Protein AF-A0A8T9QCB2-F1 (afdb_monomer_lite)

Organism: NCBI:txid2932248

pLDDT: mean 70.04, std 18.53, range [30.69, 94.25]

Secondary structure (DSSP, 8-state):
-------------S---SS-EEEEEETTEEEEESSTT-SEEEEETTTTEEEEE---S-EEE-SSEEEEEEE-EEEETTTEEEE-SS-TT-EEEEEEETTT--S-GGGSTTEEEEEPHHHHHHHHHHS-S--B---

Sequence (135 aa):
MKKALGLLLAAVGLSACDNGYSTELGDNMTFAWQNSLDYTNLYIGNGTEPVIPGGCDSAKWNSRYVLTKGRYWRYADNNAWQLTSVPPDSLFYFVVDKKRYQGRQERDPAVQGPLTRAQQLDWEKRIPGPYQVPE

Radius of gyration: 17.22 Å; chains: 1; bounding box: 63×31×48 Å

Foldseek 3Di:
DDDDPDDDPPPPDPDLFQDKDWDDQPLQKIAIDHGQPAQAGIAGNVRDAGAETAGDFWWFHDPFKIKDKHAPWDQDPVRDTDDDPDDPNDIAIKMAGSVQADRPHCPGPRIDDSDDPVRSVVVCVVRVGDTPGRD

Structure (mmCIF, N/CA/C/O backbone):
data_AF-A0A8T9QCB2-F1
#
_entry.id   AF-A0A8T9QCB2-F1
#
loop_
_atom_site.group_PDB
_atom_site.id
_atom_site.type_symbol
_atom_site.label_atom_id
_atom_site.label_alt_id
_atom_site.label_comp_id
_atom_site.label_asym_id
_atom_site.label_entity_id
_atom_site.label_seq_id
_atom_site.pdbx_PDB_ins_code
_atom_site.Cartn_x
_atom_site.Cartn_y
_atom_site.Cartn_z
_atom_site.occupancy
_atom_site.B_iso_or_equiv
_atom_site.auth_seq_id
_atom_site.auth_comp_id
_atom_site.auth_asym_id
_atom_site.auth_atom_id
_atom_site.pdbx_PDB_model_num
ATOM 1 N N . MET A 1 1 ? 49.518 -8.965 26.550 1.00 34.84 1 MET A N 1
ATOM 2 C CA . MET A 1 1 ? 49.517 -9.638 25.231 1.00 34.84 1 MET A CA 1
ATOM 3 C C . MET A 1 1 ? 48.076 -9.897 24.812 1.00 34.84 1 MET A C 1
ATOM 5 O O . MET A 1 1 ? 47.253 -10.163 25.674 1.00 34.84 1 MET A O 1
ATOM 9 N N . LYS A 1 2 ? 47.810 -9.732 23.510 1.00 38.94 2 LYS A N 1
ATOM 10 C CA . LYS A 1 2 ? 46.538 -9.869 22.766 1.00 38.94 2 LYS A CA 1
ATOM 11 C C . LYS A 1 2 ? 45.772 -11.154 23.167 1.00 38.94 2 LYS A C 1
ATOM 13 O O . LYS A 1 2 ? 46.415 -12.149 23.477 1.00 38.94 2 LYS A O 1
ATOM 18 N N . LYS A 1 3 ? 44.437 -11.201 23.121 1.00 33.53 3 LYS A N 1
ATOM 19 C CA . LYS A 1 3 ? 43.679 -11.474 21.884 1.00 33.53 3 LYS A CA 1
ATOM 20 C C . LYS A 1 3 ? 42.216 -11.026 21.982 1.00 33.53 3 LYS A C 1
ATOM 22 O O . LYS A 1 3 ? 41.581 -11.134 23.022 1.00 33.53 3 LYS A O 1
ATOM 27 N N . ALA A 1 4 ? 41.750 -10.525 20.842 1.00 37.34 4 ALA A N 1
ATOM 28 C CA . ALA A 1 4 ? 40.421 -10.017 20.566 1.00 37.34 4 ALA A CA 1
ATOM 29 C C . ALA A 1 4 ? 39.347 -11.102 20.711 1.00 37.34 4 ALA A C 1
ATOM 31 O O . ALA A 1 4 ? 39.497 -12.197 20.168 1.00 37.34 4 ALA A O 1
ATOM 32 N N . LEU A 1 5 ? 38.252 -10.763 21.391 1.00 37.06 5 LEU A N 1
ATOM 33 C CA . LEU A 1 5 ? 37.004 -11.504 21.294 1.00 37.06 5 LEU A CA 1
ATOM 34 C C . LEU A 1 5 ? 36.255 -10.936 20.084 1.00 37.06 5 LEU A C 1
ATOM 36 O O . LEU A 1 5 ? 35.737 -9.822 20.124 1.00 37.06 5 LEU A O 1
ATOM 40 N N . GLY A 1 6 ? 36.331 -11.660 18.969 1.00 32.47 6 GLY A N 1
ATOM 41 C CA . GLY A 1 6 ? 35.649 -11.302 17.735 1.00 32.47 6 GLY A CA 1
ATOM 42 C C . GLY A 1 6 ? 34.140 -11.287 17.948 1.00 32.47 6 GLY A C 1
ATOM 43 O O . GLY A 1 6 ? 33.565 -12.285 18.379 1.00 32.47 6 GLY A O 1
ATOM 44 N N . LEU A 1 7 ? 33.511 -10.155 17.628 1.00 35.72 7 LEU A N 1
ATOM 45 C CA . LEU A 1 7 ? 32.085 -10.101 17.337 1.00 35.72 7 LEU A CA 1
ATOM 46 C C . LEU A 1 7 ? 31.832 -11.048 16.158 1.00 35.72 7 LEU A C 1
ATOM 48 O O . LEU A 1 7 ? 32.222 -10.750 15.027 1.00 35.72 7 LEU A O 1
ATOM 52 N N . LEU A 1 8 ? 31.205 -12.195 16.420 1.00 33.72 8 LEU A N 1
ATOM 53 C CA . LEU A 1 8 ? 30.564 -12.961 15.363 1.00 33.72 8 LEU A CA 1
ATOM 54 C C . LEU A 1 8 ? 29.448 -12.085 14.791 1.00 33.72 8 LEU A C 1
ATOM 56 O O . LEU A 1 8 ? 28.486 -11.761 15.486 1.00 33.72 8 LEU A O 1
ATOM 60 N N . LEU A 1 9 ? 29.607 -11.696 13.524 1.00 37.22 9 LEU A N 1
ATOM 61 C CA . LEU A 1 9 ? 28.505 -11.247 12.687 1.00 37.22 9 LEU A CA 1
ATOM 62 C C . LEU A 1 9 ? 27.423 -12.328 12.752 1.00 37.22 9 LEU A C 1
ATOM 64 O O . LEU A 1 9 ? 27.589 -13.411 12.190 1.00 37.22 9 LEU A O 1
ATOM 68 N N . ALA A 1 10 ? 26.314 -12.031 13.424 1.00 33.69 10 ALA A N 1
ATOM 69 C CA . ALA A 1 10 ? 25.076 -12.735 13.165 1.00 33.69 10 ALA A CA 1
ATOM 70 C C . ALA A 1 10 ? 24.655 -12.348 11.743 1.00 33.69 10 ALA A C 1
ATOM 72 O O . ALA A 1 10 ? 24.077 -11.287 11.513 1.00 33.69 10 ALA A O 1
ATOM 73 N N . ALA A 1 11 ? 25.025 -13.185 10.776 1.00 35.44 11 ALA A N 1
ATOM 74 C CA . ALA A 1 11 ? 24.346 -13.238 9.498 1.00 35.44 11 ALA A CA 1
ATOM 75 C C . ALA A 1 11 ? 22.895 -13.617 9.807 1.00 35.44 11 ALA A C 1
ATOM 77 O O . ALA A 1 11 ? 22.585 -14.784 10.038 1.00 35.44 11 ALA A O 1
ATOM 78 N N . VAL A 1 12 ? 22.028 -12.612 9.917 1.00 35.22 12 VAL A N 1
ATOM 79 C CA . VAL A 1 12 ? 20.587 -12.830 9.994 1.00 35.22 12 VAL A CA 1
ATOM 80 C C . VAL A 1 12 ? 20.212 -13.414 8.639 1.00 35.22 12 VAL A C 1
ATOM 82 O O . VAL A 1 12 ? 20.333 -12.742 7.614 1.00 35.22 12 VAL A O 1
ATOM 85 N N . GLY A 1 13 ? 19.917 -14.712 8.630 1.00 30.69 13 GLY A N 1
ATOM 86 C CA . GLY A 1 13 ? 19.568 -15.448 7.427 1.00 30.69 13 GLY A CA 1
ATOM 87 C C . GLY A 1 13 ? 18.408 -14.756 6.721 1.00 30.69 13 GLY A C 1
ATOM 88 O O . GLY A 1 13 ? 17.323 -14.618 7.275 1.00 30.69 13 GLY A O 1
ATOM 89 N N . LEU A 1 14 ? 18.657 -14.30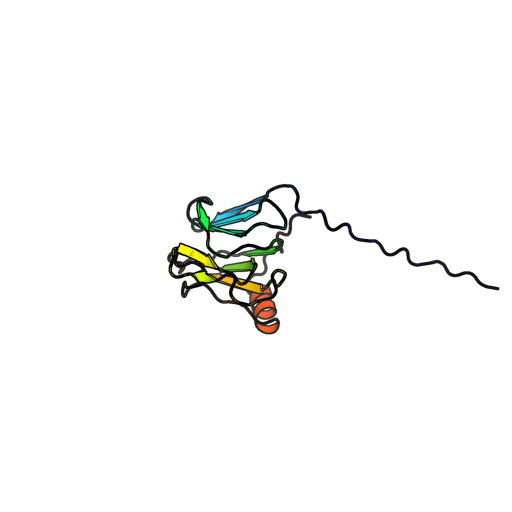7 5.494 1.00 37.84 14 LEU A N 1
ATOM 90 C CA . LEU A 1 14 ? 17.634 -13.883 4.548 1.00 37.84 14 LEU A CA 1
ATOM 91 C C . LEU A 1 14 ? 16.871 -15.130 4.075 1.00 37.84 14 LEU A C 1
ATOM 93 O O . LEU A 1 14 ? 17.183 -15.654 3.011 1.00 37.84 14 LEU A O 1
ATOM 97 N N . SER A 1 15 ? 15.921 -15.648 4.856 1.00 42.53 15 SER A N 1
ATOM 98 C CA . SER A 1 15 ? 14.974 -16.660 4.347 1.00 42.53 15 SER A CA 1
ATOM 99 C C . SER A 1 15 ? 13.683 -16.786 5.171 1.00 42.53 15 SER A C 1
ATOM 101 O O . SER A 1 15 ? 13.193 -17.890 5.390 1.00 42.53 15 SER A O 1
ATOM 103 N N . ALA A 1 16 ? 13.113 -15.669 5.626 1.00 43.19 16 ALA A N 1
ATOM 104 C CA . ALA A 1 16 ? 11.794 -15.645 6.278 1.00 43.19 16 ALA A CA 1
ATOM 105 C C . ALA A 1 16 ? 10.616 -15.845 5.295 1.00 43.19 16 ALA A C 1
ATOM 107 O O . ALA A 1 16 ? 9.466 -16.003 5.690 1.00 43.19 16 ALA A O 1
ATOM 108 N N . CYS A 1 17 ? 10.878 -15.811 3.985 1.00 47.53 17 CYS A N 1
ATOM 109 C CA . CYS A 1 17 ? 9.840 -15.589 2.982 1.00 47.53 17 CYS A CA 1
ATOM 110 C C . CYS A 1 17 ? 9.368 -16.845 2.230 1.00 47.53 17 CYS A C 1
ATOM 112 O O . CYS A 1 17 ? 8.930 -16.695 1.101 1.00 47.53 17 CYS A O 1
ATOM 114 N N . ASP A 1 18 ? 9.448 -18.056 2.787 1.00 45.50 18 ASP A N 1
ATOM 115 C CA . ASP A 1 18 ? 9.071 -19.284 2.046 1.00 45.50 18 ASP A CA 1
ATOM 116 C C . ASP A 1 18 ? 7.700 -19.875 2.428 1.00 45.50 18 ASP A C 1
ATOM 118 O O . ASP A 1 18 ? 7.304 -20.916 1.905 1.00 45.50 18 ASP A O 1
ATOM 122 N N . ASN A 1 19 ? 6.930 -19.202 3.288 1.00 53.38 19 ASN A N 1
ATOM 123 C CA . ASN A 1 19 ? 5.588 -19.632 3.681 1.00 53.38 19 ASN A CA 1
ATOM 124 C C . ASN A 1 19 ? 4.589 -18.507 3.417 1.00 53.38 19 ASN A C 1
ATOM 126 O O . ASN A 1 19 ? 4.658 -17.457 4.052 1.00 53.38 19 ASN A O 1
ATOM 130 N N . GLY A 1 20 ? 3.662 -18.726 2.484 1.00 64.44 20 GLY A N 1
ATOM 131 C CA . GLY A 1 20 ? 2.672 -17.715 2.135 1.00 64.44 20 GLY A CA 1
ATOM 132 C C . GLY A 1 20 ? 1.839 -17.254 3.340 1.00 64.44 20 GLY A C 1
ATOM 133 O O . GLY A 1 20 ? 1.449 -18.054 4.190 1.00 64.44 20 GLY A O 1
ATOM 134 N N . TYR A 1 21 ? 1.553 -15.957 3.398 1.00 76.19 21 TYR A N 1
ATOM 135 C CA . TYR A 1 21 ? 0.761 -15.287 4.425 1.00 76.19 21 TYR A CA 1
ATOM 136 C C . TYR A 1 21 ? -0.471 -14.644 3.789 1.00 76.19 21 TYR A C 1
ATOM 138 O O . TYR A 1 21 ? -0.396 -14.116 2.683 1.00 76.19 21 TYR A O 1
ATOM 146 N N . SER A 1 22 ? -1.602 -14.648 4.494 1.00 80.00 22 SER A N 1
ATOM 147 C CA . SER A 1 22 ? -2.808 -13.925 4.086 1.00 80.00 22 SER A CA 1
ATOM 148 C C . SER A 1 22 ? -3.604 -13.481 5.309 1.00 80.00 22 SER A C 1
ATOM 150 O O . SER A 1 22 ? -3.844 -14.277 6.216 1.00 80.00 22 SER A O 1
ATOM 152 N N . THR A 1 23 ? -4.038 -12.222 5.326 1.00 84.06 23 THR A N 1
ATOM 153 C CA . THR A 1 23 ? -4.879 -11.658 6.389 1.00 84.06 23 THR A CA 1
ATOM 154 C C . THR A 1 23 ? -5.881 -10.642 5.840 1.00 84.06 23 THR A C 1
ATOM 156 O O . THR A 1 23 ? -5.594 -9.900 4.895 1.00 84.06 23 THR A O 1
ATOM 159 N N . GLU A 1 24 ? -7.075 -10.596 6.434 1.00 85.44 24 GLU A N 1
ATOM 160 C CA . GLU A 1 24 ? -8.111 -9.624 6.082 1.00 85.44 24 GLU A CA 1
ATOM 161 C C . GLU A 1 24 ? -7.819 -8.262 6.733 1.00 85.44 24 GLU A C 1
ATOM 163 O O . GLU A 1 24 ? -7.534 -8.166 7.928 1.00 85.44 24 GLU A O 1
ATOM 168 N N . LEU A 1 25 ? -7.925 -7.185 5.953 1.00 85.19 25 LEU A N 1
ATOM 169 C CA . LEU A 1 25 ? -7.720 -5.805 6.416 1.00 85.19 25 LEU A CA 1
ATOM 170 C C . LEU A 1 25 ? -9.043 -5.060 6.665 1.00 85.19 25 LEU A C 1
ATOM 172 O O . LEU A 1 25 ? -9.041 -3.869 7.016 1.00 85.19 25 LEU A O 1
ATOM 176 N N . GLY A 1 26 ? -10.169 -5.742 6.438 1.00 85.12 26 GLY A N 1
ATOM 177 C CA . GLY A 1 26 ? -11.499 -5.162 6.295 1.00 85.12 26 GLY A CA 1
ATOM 178 C C . GLY A 1 26 ? -11.673 -4.415 4.971 1.00 85.12 26 GLY A C 1
ATOM 179 O O . GLY A 1 26 ? -10.731 -4.234 4.202 1.00 85.12 26 GLY A O 1
ATOM 180 N N . ASP A 1 27 ? -12.893 -3.938 4.716 1.00 89.12 27 ASP A N 1
ATOM 181 C CA . ASP A 1 27 ? -13.239 -3.172 3.506 1.00 89.12 27 ASP A CA 1
ATOM 182 C C . ASP A 1 27 ? -12.978 -3.929 2.198 1.00 89.12 27 ASP A C 1
ATOM 184 O O . ASP A 1 27 ? -12.582 -3.335 1.198 1.00 89.12 27 ASP A O 1
ATOM 188 N N . ASN A 1 28 ? -13.203 -5.249 2.216 1.00 88.25 28 ASN A N 1
ATOM 189 C CA . ASN A 1 28 ? -12.952 -6.144 1.085 1.00 88.25 28 ASN A CA 1
ATOM 190 C C . ASN A 1 28 ? -11.479 -6.157 0.628 1.00 88.25 28 ASN A C 1
ATOM 192 O O . ASN A 1 28 ? -11.194 -6.508 -0.517 1.00 88.25 28 ASN A O 1
ATOM 196 N N . MET A 1 29 ? -10.547 -5.764 1.506 1.00 87.94 29 MET A N 1
ATOM 197 C CA . MET A 1 29 ? -9.114 -5.791 1.233 1.00 87.94 29 MET A CA 1
ATOM 198 C C . MET A 1 29 ? -8.400 -6.900 2.001 1.00 87.94 29 MET A C 1
ATOM 200 O O . MET A 1 29 ? -8.677 -7.166 3.173 1.00 87.94 29 MET A O 1
ATOM 204 N N . THR A 1 30 ? -7.416 -7.495 1.337 1.00 86.94 30 THR A N 1
ATOM 205 C CA . THR A 1 30 ? -6.587 -8.582 1.859 1.00 86.94 30 THR A CA 1
ATOM 206 C C . THR A 1 30 ? -5.123 -8.222 1.659 1.00 86.94 30 THR A C 1
ATOM 208 O O . THR A 1 30 ? -4.733 -7.806 0.568 1.00 86.94 30 THR A O 1
ATOM 211 N N . PHE A 1 31 ? -4.306 -8.385 2.698 1.00 84.50 31 PHE A N 1
ATOM 212 C CA . PHE A 1 31 ? -2.853 -8.393 2.551 1.00 84.50 31 PHE A CA 1
ATOM 213 C C . PHE A 1 31 ? -2.401 -9.843 2.454 1.00 84.50 31 PHE A C 1
ATOM 215 O O . PHE A 1 31 ? -2.696 -10.631 3.353 1.00 84.50 31 PHE A O 1
ATOM 222 N N . ALA A 1 32 ? -1.713 -10.193 1.376 1.00 78.69 32 ALA A N 1
ATOM 223 C CA . ALA A 1 32 ? -1.227 -11.546 1.162 1.00 78.69 32 ALA A CA 1
ATOM 224 C C . ALA A 1 32 ? 0.083 -11.538 0.384 1.00 78.69 32 ALA A C 1
ATOM 226 O O . ALA A 1 32 ? 0.289 -10.661 -0.446 1.00 78.69 32 ALA A O 1
ATOM 227 N N . TRP A 1 33 ? 0.946 -12.510 0.643 1.00 76.12 33 TRP A N 1
ATOM 228 C CA . TRP A 1 33 ? 2.164 -12.746 -0.126 1.00 76.12 33 TRP A CA 1
ATOM 229 C C . TRP A 1 33 ? 2.541 -14.228 -0.055 1.00 76.12 33 TRP A C 1
ATOM 231 O O . TRP A 1 33 ? 2.249 -14.888 0.935 1.00 76.12 33 TRP A O 1
ATOM 241 N N . GLN A 1 34 ? 3.169 -14.765 -1.094 1.00 66.44 34 GLN A N 1
ATOM 242 C CA . GLN A 1 34 ? 3.603 -16.152 -1.214 1.00 66.44 34 GLN A CA 1
ATOM 243 C C . GLN A 1 34 ? 5.089 -16.301 -0.900 1.00 66.44 34 GLN A C 1
ATOM 245 O O . GLN A 1 34 ? 5.459 -17.211 -0.161 1.00 66.44 34 GLN A O 1
ATOM 250 N N . ASN A 1 35 ? 5.934 -15.428 -1.461 1.00 61.41 35 ASN A N 1
ATOM 251 C CA . ASN A 1 35 ? 7.365 -15.398 -1.168 1.00 61.41 35 ASN A CA 1
ATOM 252 C C . ASN A 1 35 ? 8.014 -14.020 -1.386 1.00 61.41 35 ASN A C 1
ATOM 254 O O . ASN A 1 35 ? 7.347 -13.054 -1.734 1.00 61.41 35 ASN A O 1
ATOM 258 N N . SER A 1 36 ? 9.331 -13.904 -1.191 1.00 57.19 36 SER A N 1
ATOM 259 C CA . SER A 1 36 ? 10.076 -12.638 -1.358 1.00 57.19 36 SER A CA 1
ATOM 260 C C . SER A 1 36 ? 10.061 -12.073 -2.787 1.00 57.19 36 SER A C 1
ATOM 262 O O . SER A 1 36 ? 10.376 -10.897 -2.997 1.00 57.19 36 SER A O 1
ATOM 264 N N . LEU A 1 37 ? 9.700 -12.893 -3.775 1.00 58.22 37 LEU A N 1
ATOM 265 C CA . LEU A 1 37 ? 9.607 -12.528 -5.185 1.00 58.22 37 LEU A CA 1
ATOM 266 C C . LEU A 1 37 ? 8.186 -12.132 -5.601 1.00 58.22 37 LEU A C 1
ATOM 268 O O . LEU A 1 37 ? 7.983 -11.833 -6.778 1.00 58.22 37 LEU A O 1
ATOM 272 N N . ASP A 1 38 ? 7.227 -12.100 -4.669 1.00 62.50 38 ASP A N 1
ATOM 273 C CA . ASP A 1 38 ? 5.831 -11.865 -5.014 1.00 62.50 38 ASP A CA 1
ATOM 274 C C . ASP A 1 38 ? 5.577 -10.512 -5.671 1.00 62.50 38 ASP A C 1
ATOM 276 O O . ASP A 1 38 ? 6.124 -9.466 -5.305 1.00 62.50 38 ASP A O 1
ATOM 280 N N . TYR A 1 39 ? 4.677 -10.558 -6.649 1.00 61.06 39 TYR A N 1
ATOM 281 C CA . TYR A 1 39 ? 4.365 -9.445 -7.532 1.00 61.06 39 TYR A CA 1
ATOM 282 C C . TYR A 1 39 ? 3.150 -8.633 -7.096 1.00 61.06 39 TYR A C 1
ATOM 284 O O . TYR A 1 39 ? 2.829 -7.655 -7.768 1.00 61.06 39 TYR A O 1
ATOM 292 N N . THR A 1 40 ? 2.476 -8.962 -5.987 1.00 67.12 40 THR A N 1
ATOM 293 C CA . THR A 1 40 ? 1.413 -8.146 -5.359 1.00 67.12 40 THR A CA 1
ATOM 294 C C . THR A 1 40 ? 1.275 -8.507 -3.880 1.00 67.12 40 THR A C 1
ATOM 296 O O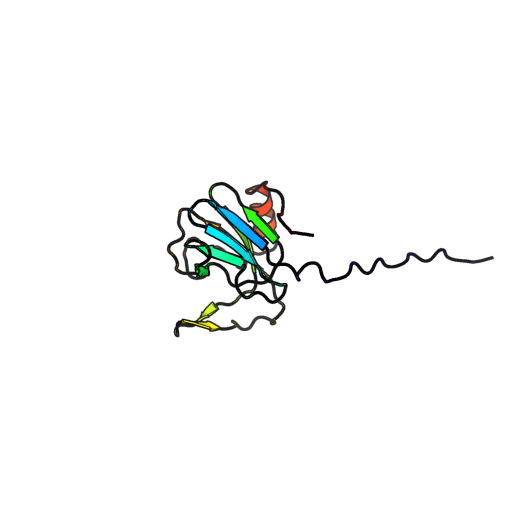 . THR A 1 40 ? 1.221 -9.686 -3.555 1.00 67.12 40 THR A O 1
ATOM 299 N N . ASN A 1 41 ? 1.172 -7.499 -3.002 1.00 76.75 41 ASN A N 1
ATOM 300 C CA . ASN A 1 41 ? 1.007 -7.721 -1.555 1.00 76.75 41 ASN A CA 1
ATOM 301 C C . ASN A 1 41 ? -0.372 -7.301 -1.011 1.00 76.75 41 ASN A C 1
ATOM 303 O O . ASN A 1 41 ? -0.744 -7.650 0.107 1.00 76.75 41 ASN A O 1
ATOM 307 N N . LEU A 1 42 ? -1.122 -6.503 -1.773 1.00 83.44 42 LEU A N 1
ATOM 308 C CA . LEU A 1 42 ? -2.421 -5.963 -1.378 1.00 83.44 42 LEU A CA 1
ATOM 309 C C . LEU A 1 42 ? -3.435 -6.245 -2.479 1.00 83.44 42 LEU A C 1
ATOM 311 O O . LEU A 1 42 ? -3.157 -5.969 -3.645 1.00 83.44 42 LEU A O 1
ATOM 315 N N . TYR A 1 43 ? -4.604 -6.740 -2.090 1.00 83.50 43 TYR A N 1
ATOM 316 C CA . TYR A 1 43 ? -5.656 -7.186 -2.994 1.00 83.50 43 TYR A CA 1
ATOM 317 C C . TYR A 1 43 ? -7.029 -6.647 -2.578 1.00 83.50 43 TYR A C 1
ATOM 319 O O . TYR A 1 43 ? -7.252 -6.366 -1.397 1.00 83.50 43 TYR A O 1
ATOM 327 N N . ILE A 1 44 ? -7.958 -6.567 -3.534 1.00 83.56 44 ILE A N 1
ATOM 328 C CA . ILE A 1 44 ? -9.402 -6.396 -3.314 1.00 83.56 44 ILE A CA 1
ATOM 329 C C . ILE A 1 44 ? -10.154 -7.673 -3.733 1.00 83.56 44 ILE A C 1
ATOM 331 O O . ILE A 1 44 ? -9.623 -8.510 -4.467 1.00 83.56 44 ILE A O 1
ATOM 335 N N . GLY A 1 45 ? -11.375 -7.864 -3.225 1.00 70.75 45 GLY A N 1
ATOM 336 C CA . GLY A 1 45 ? -12.260 -8.943 -3.675 1.00 70.75 45 GLY A CA 1
ATOM 337 C C . GLY A 1 45 ? -11.769 -10.325 -3.257 1.00 70.75 45 GLY A C 1
ATOM 338 O O . GLY A 1 45 ? -11.565 -11.183 -4.109 1.00 70.75 45 GLY A O 1
ATOM 339 N N . ASN A 1 46 ? -11.552 -10.546 -1.957 1.00 69.44 46 ASN A N 1
ATOM 340 C CA . ASN A 1 46 ? -11.031 -11.808 -1.407 1.00 69.44 46 ASN A CA 1
ATOM 341 C C . ASN A 1 46 ? -9.705 -12.279 -2.043 1.00 69.44 46 ASN A C 1
ATOM 343 O O . ASN A 1 46 ? -9.522 -13.471 -2.281 1.00 69.44 46 ASN A O 1
ATOM 347 N N . GLY A 1 47 ? -8.779 -11.362 -2.339 1.00 67.69 47 GLY A N 1
ATOM 348 C CA . GLY A 1 47 ? -7.463 -11.739 -2.869 1.00 67.69 47 GLY A CA 1
ATOM 349 C C . GLY A 1 47 ? -7.395 -11.917 -4.389 1.00 67.69 47 GLY A C 1
ATOM 350 O O . GLY A 1 47 ? -6.416 -12.467 -4.880 1.00 67.69 47 GLY A O 1
ATOM 351 N N . THR A 1 48 ? -8.418 -11.499 -5.139 1.00 68.25 48 THR A N 1
ATOM 352 C CA . THR A 1 48 ? -8.506 -11.775 -6.587 1.00 68.25 48 THR A CA 1
ATOM 353 C C . THR A 1 48 ? -7.972 -10.648 -7.464 1.00 68.25 48 THR A C 1
ATOM 355 O O . THR A 1 48 ? -7.475 -10.905 -8.559 1.00 68.25 48 THR A O 1
ATOM 358 N N . GLU A 1 49 ? -8.033 -9.405 -6.989 1.00 74.81 49 GLU A N 1
ATOM 359 C CA . GLU A 1 49 ? -7.681 -8.225 -7.775 1.00 74.81 49 GLU A CA 1
ATOM 360 C C . GLU A 1 49 ? -6.499 -7.485 -7.134 1.00 74.81 49 GLU A C 1
ATOM 362 O O . GLU A 1 49 ? -6.616 -7.020 -5.997 1.00 74.81 49 GLU A O 1
ATOM 367 N N . PRO A 1 50 ? -5.350 -7.360 -7.820 1.00 78.12 50 PRO A N 1
ATOM 368 C CA . PRO A 1 50 ? -4.168 -6.731 -7.247 1.00 78.12 50 PRO A CA 1
ATOM 369 C C . PRO A 1 50 ? -4.347 -5.214 -7.107 1.00 78.12 50 PRO A C 1
ATOM 371 O O . PRO A 1 50 ? -4.873 -4.557 -8.002 1.00 78.12 50 PRO A O 1
ATOM 374 N N . VAL A 1 51 ? -3.867 -4.649 -5.996 1.00 78.19 51 VAL A N 1
ATOM 375 C CA . VAL A 1 51 ? -3.956 -3.213 -5.670 1.00 78.19 51 VAL A CA 1
ATOM 376 C C . VAL A 1 51 ? -2.602 -2.519 -5.796 1.00 78.19 51 VAL A C 1
ATOM 378 O O . VAL A 1 51 ? -2.504 -1.498 -6.474 1.00 78.19 51 VAL A O 1
ATOM 381 N N . ILE A 1 52 ? -1.568 -3.066 -5.143 1.00 70.31 52 ILE A N 1
ATOM 382 C CA . ILE A 1 52 ? -0.182 -2.577 -5.200 1.00 70.31 52 ILE A CA 1
ATOM 383 C C . ILE A 1 52 ? 0.721 -3.716 -5.676 1.00 70.31 52 ILE A C 1
ATOM 385 O O . ILE A 1 52 ? 0.697 -4.789 -5.061 1.00 70.31 52 ILE A O 1
ATOM 389 N N . PRO A 1 53 ? 1.557 -3.486 -6.701 1.00 63.59 53 PRO A N 1
ATOM 390 C CA . PRO A 1 53 ? 2.535 -4.471 -7.125 1.00 63.59 53 PRO A CA 1
ATOM 391 C C . PRO A 1 53 ? 3.558 -4.736 -6.010 1.00 63.59 53 PRO A C 1
ATOM 393 O O . PRO A 1 53 ? 4.042 -3.839 -5.321 1.00 63.59 53 PRO A O 1
ATOM 396 N N . GLY A 1 54 ? 3.814 -6.015 -5.799 1.00 62.91 54 GLY A N 1
ATOM 397 C CA . GLY A 1 54 ? 4.370 -6.626 -4.597 1.00 62.91 54 GLY A CA 1
ATOM 398 C C . GLY A 1 54 ? 5.855 -6.409 -4.428 1.00 62.91 54 GLY A C 1
ATOM 399 O O . GLY A 1 54 ? 6.487 -5.680 -5.184 1.00 62.91 54 GLY A O 1
ATOM 400 N N . GLY A 1 55 ? 6.399 -7.017 -3.382 1.00 57.44 55 GLY A N 1
ATOM 401 C CA . GLY A 1 55 ? 7.776 -6.833 -2.939 1.00 57.44 55 GLY A CA 1
ATOM 402 C C . GLY A 1 55 ? 7.860 -6.834 -1.421 1.00 57.44 55 GLY A C 1
ATOM 403 O O . GLY A 1 55 ? 8.169 -5.794 -0.852 1.00 57.44 55 GLY A O 1
ATOM 404 N N . CYS A 1 56 ? 7.513 -7.977 -0.811 1.00 61.91 56 CYS A N 1
ATOM 405 C CA . CYS A 1 56 ? 7.490 -8.287 0.629 1.00 61.91 56 CYS A CA 1
ATOM 406 C C . CYS A 1 56 ? 8.307 -7.352 1.529 1.00 61.91 56 CYS A C 1
ATOM 408 O O . CYS A 1 56 ? 9.432 -6.960 1.230 1.00 61.91 56 CYS A O 1
ATOM 410 N N . ASP A 1 57 ? 7.781 -6.950 2.676 1.00 63.38 57 ASP A N 1
ATOM 411 C CA . ASP A 1 57 ? 7.694 -7.803 3.872 1.00 63.38 57 ASP A CA 1
ATOM 412 C C . ASP A 1 57 ? 6.787 -7.181 4.947 1.00 63.38 57 ASP A C 1
ATOM 414 O O . ASP A 1 57 ? 6.636 -7.719 6.035 1.00 63.38 57 ASP A O 1
ATOM 418 N N . SER A 1 58 ? 6.218 -6.006 4.677 1.00 71.56 58 SER A N 1
ATOM 419 C CA . SER A 1 58 ? 5.812 -5.099 5.738 1.00 71.56 58 SER A CA 1
ATOM 420 C C . SER A 1 58 ? 4.577 -4.283 5.357 1.00 71.56 58 SER A C 1
ATOM 422 O O . SER A 1 58 ? 4.545 -3.539 4.370 1.00 71.56 58 SER A O 1
ATOM 424 N N . ALA A 1 59 ? 3.535 -4.416 6.176 1.00 81.81 59 ALA A N 1
ATOM 425 C CA . ALA A 1 59 ? 2.356 -3.568 6.116 1.00 81.81 59 ALA A CA 1
ATOM 426 C C . ALA A 1 59 ? 1.918 -3.105 7.507 1.00 81.81 59 ALA A C 1
ATOM 428 O O . ALA A 1 59 ? 2.104 -3.789 8.517 1.00 81.81 59 ALA A O 1
ATOM 429 N N . LYS A 1 60 ? 1.302 -1.924 7.530 1.00 85.50 60 LYS A N 1
ATOM 430 C CA . LYS A 1 60 ? 0.514 -1.400 8.642 1.00 85.50 60 LYS A CA 1
ATOM 431 C C . LYS A 1 60 ? -0.852 -1.016 8.115 1.00 85.50 60 LYS A C 1
ATOM 433 O O . LYS A 1 60 ? -0.951 -0.399 7.057 1.00 85.50 60 LYS A O 1
ATOM 438 N N . TRP A 1 61 ? -1.901 -1.293 8.867 1.00 88.88 61 TRP A N 1
ATOM 439 C CA . TRP A 1 61 ? -3.237 -0.847 8.498 1.00 88.88 61 TRP A CA 1
ATOM 440 C C . TRP A 1 61 ? -4.028 -0.376 9.709 1.00 88.88 61 TRP A C 1
ATOM 442 O O . TRP A 1 61 ? -3.730 -0.705 10.856 1.00 88.88 61 TRP A O 1
ATOM 452 N N . ASN A 1 62 ? -5.037 0.442 9.440 1.00 89.19 62 ASN A N 1
ATOM 453 C CA . ASN A 1 62 ? -6.079 0.799 10.391 1.00 89.19 62 ASN A CA 1
ATOM 454 C C . ASN A 1 62 ? -7.451 0.687 9.705 1.00 89.19 62 ASN A C 1
ATOM 456 O O . ASN A 1 62 ? -7.586 0.088 8.638 1.00 89.19 62 ASN A O 1
ATOM 460 N N . SER A 1 63 ? -8.496 1.265 10.295 1.00 89.12 63 SER A N 1
ATOM 461 C CA . SER A 1 63 ? -9.849 1.225 9.728 1.00 89.12 63 SER A CA 1
ATOM 462 C C . SER A 1 63 ? -9.996 1.938 8.377 1.00 89.12 63 SER A C 1
ATOM 464 O O . SER A 1 63 ? -10.997 1.726 7.701 1.00 89.12 63 SER A O 1
ATOM 466 N N . ARG A 1 64 ? -9.024 2.758 7.957 1.00 92.12 64 ARG A N 1
ATOM 467 C CA . ARG A 1 64 ? -9.111 3.562 6.731 1.00 92.12 64 ARG A CA 1
ATOM 468 C C . ARG A 1 64 ? -7.951 3.381 5.763 1.00 92.12 64 ARG A C 1
ATOM 470 O O . ARG A 1 64 ? -8.179 3.416 4.563 1.00 92.12 64 ARG A O 1
ATOM 477 N N . TYR A 1 65 ? -6.735 3.220 6.258 1.00 92.88 65 TYR A N 1
ATOM 478 C CA . TYR A 1 65 ? -5.532 3.248 5.440 1.00 92.88 65 TYR A CA 1
ATOM 479 C C . TYR A 1 65 ? -4.734 1.960 5.576 1.00 92.88 65 TYR A C 1
ATOM 481 O O . TYR A 1 65 ? -4.684 1.372 6.658 1.00 92.88 65 TYR A O 1
ATOM 489 N N . VAL A 1 66 ? -4.067 1.585 4.489 1.00 90.44 66 VAL A N 1
ATOM 490 C CA . VAL A 1 66 ? -3.005 0.576 4.460 1.00 90.44 66 VAL A CA 1
ATOM 491 C C . VAL A 1 66 ? -1.727 1.273 4.013 1.00 90.44 66 VAL A C 1
ATOM 493 O O . VAL A 1 66 ? -1.712 1.873 2.947 1.00 90.44 66 VAL A O 1
ATOM 496 N N . LEU A 1 67 ? -0.672 1.212 4.818 1.00 89.31 67 LEU A N 1
ATOM 497 C CA . LEU A 1 67 ? 0.695 1.541 4.427 1.00 89.31 67 LEU A CA 1
ATOM 498 C C . LEU A 1 67 ? 1.404 0.225 4.132 1.00 89.31 67 LEU A C 1
ATOM 500 O O . LEU A 1 67 ? 1.518 -0.619 5.018 1.00 89.31 67 LEU A O 1
ATOM 504 N N . THR A 1 68 ? 1.882 0.048 2.910 1.00 83.75 68 THR A N 1
ATOM 505 C CA . THR A 1 68 ? 2.571 -1.175 2.498 1.00 83.75 68 THR A CA 1
ATOM 506 C C . THR A 1 68 ? 3.785 -0.854 1.645 1.00 83.75 68 THR A C 1
ATOM 508 O O . THR A 1 68 ? 3.848 0.187 0.984 1.00 83.75 68 THR A O 1
ATOM 511 N N . LYS A 1 69 ? 4.769 -1.743 1.697 1.00 79.38 69 LYS A N 1
ATOM 512 C CA . LYS A 1 69 ? 5.958 -1.704 0.861 1.00 79.38 69 LYS A CA 1
ATOM 513 C C . LYS A 1 69 ? 5.755 -2.605 -0.360 1.00 79.38 69 LYS A C 1
ATOM 515 O O . LYS A 1 69 ? 5.245 -3.718 -0.239 1.00 79.38 69 LYS A O 1
ATOM 520 N N . GLY A 1 70 ? 6.150 -2.113 -1.528 1.00 76.00 70 GLY A N 1
ATOM 521 C CA . GLY A 1 70 ? 6.038 -2.835 -2.793 1.00 76.00 70 GLY A CA 1
ATOM 522 C C . GLY A 1 70 ? 7.019 -2.315 -3.837 1.00 76.00 70 GLY A C 1
ATOM 523 O O . GLY A 1 70 ? 7.724 -1.326 -3.617 1.00 76.00 70 GLY A O 1
ATOM 524 N N . ARG A 1 71 ? 7.093 -2.980 -4.984 1.00 72.38 71 ARG A N 1
ATOM 525 C CA . ARG A 1 71 ? 7.897 -2.537 -6.125 1.00 72.38 71 ARG A CA 1
ATOM 526 C C . ARG A 1 71 ? 7.172 -1.408 -6.850 1.00 72.38 71 ARG A C 1
ATOM 528 O O . ARG A 1 71 ? 5.949 -1.341 -6.865 1.00 72.38 71 ARG A O 1
ATOM 535 N N . TYR A 1 72 ? 7.918 -0.515 -7.498 1.00 63.59 72 TYR A N 1
ATOM 536 C CA . TYR A 1 72 ? 7.309 0.500 -8.363 1.00 63.59 72 TYR A CA 1
ATOM 537 C C . TYR A 1 72 ? 7.080 -0.056 -9.768 1.00 63.59 72 TYR A C 1
ATOM 539 O O . TYR A 1 72 ? 7.857 0.195 -10.692 1.00 63.59 72 TYR A O 1
ATOM 547 N N . TRP A 1 73 ? 6.042 -0.879 -9.910 1.00 61.97 73 TRP A N 1
ATOM 548 C CA . TRP A 1 73 ? 5.577 -1.354 -11.211 1.00 61.97 73 TRP A CA 1
ATOM 549 C C . TRP A 1 73 ? 4.402 -0.484 -11.636 1.00 61.97 73 TRP A C 1
ATOM 551 O O . TRP A 1 73 ? 3.520 -0.204 -10.828 1.00 61.97 73 TRP A O 1
ATOM 561 N N . ARG A 1 74 ? 4.398 -0.017 -12.884 1.00 56.75 74 ARG A N 1
ATOM 562 C CA . ARG A 1 74 ? 3.218 0.641 -13.441 1.00 56.75 74 ARG A CA 1
ATOM 563 C C . ARG A 1 74 ? 2.487 -0.371 -14.302 1.00 56.75 74 ARG A C 1
ATOM 565 O O . ARG A 1 74 ? 3.094 -1.051 -15.126 1.00 56.75 74 ARG A O 1
ATOM 572 N N . TYR A 1 75 ? 1.183 -0.468 -14.136 1.00 53.28 75 TYR A N 1
ATOM 573 C CA . TYR A 1 75 ? 0.340 -1.180 -15.071 1.00 53.28 75 TYR A CA 1
ATOM 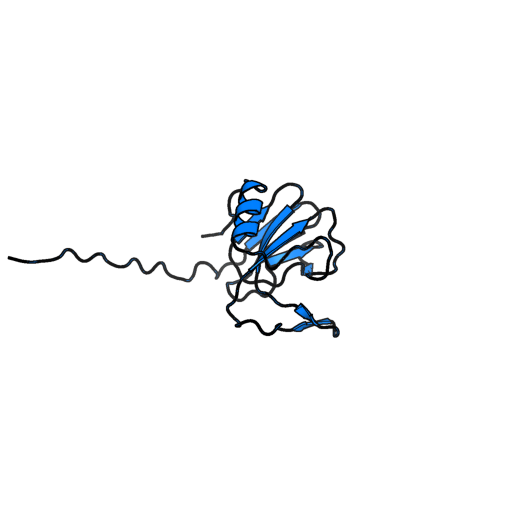574 C C . TYR A 1 75 ? 0.409 -0.444 -16.410 1.00 53.28 75 TYR A C 1
ATOM 576 O O . TYR A 1 75 ? 0.094 0.750 -16.505 1.00 53.28 75 TYR A O 1
ATOM 584 N N . ALA A 1 76 ? 0.920 -1.112 -17.437 1.00 52.62 76 ALA A N 1
ATOM 585 C CA . ALA A 1 76 ? 0.960 -0.552 -18.774 1.00 52.62 76 ALA A CA 1
ATOM 586 C C . ALA A 1 76 ? -0.426 -0.568 -19.406 1.00 52.62 76 ALA A C 1
ATOM 588 O O . ALA A 1 76 ? -1.312 -1.326 -19.013 1.00 52.62 76 ALA A O 1
ATOM 589 N N . ASP A 1 77 ? -0.601 0.267 -20.427 1.00 52.03 77 ASP A N 1
ATOM 590 C CA . ASP A 1 77 ? -1.885 0.489 -21.100 1.00 52.03 77 ASP A CA 1
ATOM 591 C C . ASP A 1 77 ? -2.446 -0.768 -21.810 1.00 52.03 77 ASP A C 1
ATOM 593 O O . ASP A 1 77 ? -3.531 -0.729 -22.382 1.00 52.03 77 ASP A O 1
ATOM 597 N N . ASN A 1 78 ? -1.729 -1.896 -21.763 1.00 54.28 78 ASN A N 1
ATOM 598 C CA . ASN A 1 78 ? -2.091 -3.187 -22.346 1.00 54.28 78 ASN A CA 1
ATOM 599 C C . ASN A 1 78 ? -2.571 -4.233 -21.320 1.00 54.28 78 ASN A C 1
ATOM 601 O O . ASN A 1 78 ? -2.553 -5.424 -21.624 1.00 54.28 78 ASN A O 1
ATOM 605 N N . ASN A 1 79 ? -2.976 -3.820 -20.119 1.00 53.88 79 ASN A N 1
ATOM 606 C CA . ASN A 1 79 ? -3.370 -4.723 -19.036 1.00 53.88 79 ASN A CA 1
ATOM 607 C C . ASN A 1 79 ? -2.263 -5.679 -18.547 1.00 53.88 79 ASN A C 1
ATOM 609 O O . ASN A 1 79 ? -2.540 -6.802 -18.129 1.00 53.88 79 ASN A O 1
ATOM 613 N N . ALA A 1 80 ? -1.002 -5.246 -18.594 1.00 57.31 80 ALA A N 1
ATOM 614 C CA . ALA A 1 80 ? 0.119 -5.992 -18.035 1.00 57.31 80 ALA A CA 1
ATOM 615 C C . ALA A 1 80 ? 0.968 -5.094 -17.135 1.00 57.31 80 ALA A C 1
ATOM 617 O O . ALA A 1 80 ? 1.208 -3.927 -17.446 1.00 57.31 80 ALA A O 1
ATOM 618 N N . TRP A 1 81 ? 1.480 -5.648 -16.037 1.00 55.94 81 TRP A N 1
ATOM 619 C CA . TRP A 1 81 ? 2.503 -4.980 -15.239 1.00 55.94 81 TRP A CA 1
ATOM 620 C C . TRP A 1 81 ? 3.747 -4.753 -16.099 1.00 55.94 81 TRP A C 1
ATOM 622 O O . TRP A 1 81 ? 4.358 -5.710 -16.576 1.00 55.94 81 TRP A O 1
ATOM 632 N N . GLN A 1 82 ? 4.135 -3.496 -16.300 1.00 58.25 82 GLN A N 1
ATOM 633 C CA . GLN A 1 82 ? 5.427 -3.160 -16.883 1.00 58.25 82 GLN A CA 1
ATOM 634 C C . GLN A 1 82 ? 6.291 -2.488 -15.827 1.00 58.25 82 GLN A C 1
ATOM 636 O O . GLN A 1 82 ? 5.866 -1.606 -15.075 1.00 58.25 82 GLN A O 1
ATOM 641 N N . LEU A 1 83 ? 7.549 -2.915 -15.770 1.00 54.47 83 LEU A N 1
ATOM 642 C CA . LEU A 1 83 ? 8.543 -2.234 -14.966 1.00 54.47 83 LEU A CA 1
ATOM 643 C C . LEU A 1 83 ? 8.676 -0.810 -15.523 1.00 54.47 83 LEU A C 1
ATOM 645 O O . LEU A 1 83 ? 9.195 -0.611 -16.622 1.00 54.47 83 LEU A O 1
ATOM 649 N N . THR A 1 84 ? 8.226 0.200 -14.780 1.00 53.03 84 THR A N 1
ATOM 650 C CA . THR A 1 84 ? 8.809 1.532 -14.954 1.00 53.03 84 THR A CA 1
ATOM 651 C C . THR A 1 84 ? 10.305 1.411 -14.708 1.00 53.03 84 THR A C 1
ATOM 653 O O . THR A 1 84 ? 10.700 0.590 -13.889 1.00 53.03 84 THR A O 1
ATOM 656 N N . SER A 1 85 ? 11.133 2.185 -15.410 1.00 50.84 85 SER A N 1
ATOM 657 C CA . SER A 1 85 ? 12.599 2.132 -15.333 1.00 50.84 85 SER A CA 1
ATOM 658 C C . SER A 1 85 ? 13.134 2.500 -13.938 1.00 50.84 85 SER A C 1
ATOM 660 O O . SER A 1 85 ? 13.696 3.569 -13.724 1.00 50.84 85 SER A O 1
ATOM 662 N N . VAL A 1 86 ? 12.933 1.614 -12.973 1.00 57.72 86 VAL A N 1
ATOM 663 C CA . VAL A 1 86 ? 13.521 1.589 -11.640 1.00 57.72 86 VAL A CA 1
ATOM 664 C C . VAL A 1 86 ? 14.356 0.315 -11.539 1.00 57.72 86 VAL A C 1
ATOM 666 O O . VAL A 1 86 ? 14.000 -0.693 -12.155 1.00 57.72 86 VAL A O 1
ATOM 669 N N . PRO A 1 87 ? 15.472 0.329 -10.791 1.00 58.44 87 PRO A N 1
ATOM 670 C CA . PRO A 1 87 ? 16.235 -0.886 -10.541 1.00 58.44 87 PRO A CA 1
ATOM 671 C C . PRO A 1 87 ? 15.301 -2.004 -10.033 1.00 58.44 87 PRO A C 1
ATOM 673 O O . PRO A 1 87 ? 14.475 -1.707 -9.164 1.00 58.44 87 PRO A O 1
ATOM 676 N N . PRO A 1 88 ? 15.411 -3.251 -10.537 1.00 57.41 88 PRO A N 1
ATOM 677 C CA . PRO A 1 88 ? 14.495 -4.360 -10.229 1.00 57.41 88 PRO A CA 1
ATOM 678 C C . PRO A 1 88 ? 14.275 -4.628 -8.733 1.00 57.41 88 PRO A C 1
ATOM 680 O O . PRO A 1 88 ? 13.211 -5.112 -8.348 1.00 57.41 88 PRO A O 1
ATOM 683 N N . ASP A 1 89 ? 15.254 -4.252 -7.909 1.00 60.19 89 ASP A N 1
ATOM 684 C CA . ASP A 1 89 ? 15.276 -4.457 -6.459 1.00 60.19 89 ASP A CA 1
ATOM 685 C C . ASP A 1 89 ? 14.777 -3.235 -5.660 1.00 60.19 89 ASP A C 1
ATOM 687 O O . ASP A 1 89 ? 14.865 -3.196 -4.432 1.00 60.19 89 ASP A O 1
ATOM 691 N N . SER A 1 90 ? 14.265 -2.200 -6.335 1.00 68.81 90 SER A N 1
ATOM 692 C CA . SER A 1 90 ? 13.799 -0.977 -5.672 1.00 68.81 90 SER A CA 1
ATOM 693 C C . SER A 1 90 ? 12.417 -1.177 -5.058 1.00 68.81 90 SER A C 1
ATOM 695 O O . SER A 1 90 ? 11.426 -1.370 -5.767 1.00 68.81 90 SER A O 1
ATOM 697 N N . LEU A 1 91 ? 12.350 -1.063 -3.733 1.00 74.50 91 LEU A N 1
ATOM 698 C CA . LEU A 1 91 ? 11.109 -1.099 -2.966 1.00 74.50 91 LEU A CA 1
ATOM 699 C C . LEU A 1 91 ? 10.737 0.298 -2.472 1.00 74.50 91 LEU A C 1
ATOM 701 O O . LEU A 1 91 ? 11.579 1.052 -1.984 1.00 74.50 91 LEU A O 1
ATOM 705 N N . PHE A 1 92 ? 9.452 0.616 -2.557 1.00 80.06 92 PHE A N 1
ATOM 706 C CA . PHE A 1 92 ? 8.880 1.897 -2.173 1.00 80.06 92 PHE A CA 1
ATOM 707 C C . PHE A 1 92 ? 7.684 1.689 -1.255 1.00 80.06 92 PHE A C 1
ATOM 709 O O . PHE A 1 92 ? 7.048 0.637 -1.262 1.00 80.06 92 PHE A O 1
ATOM 716 N N . TYR A 1 93 ? 7.371 2.713 -0.468 1.00 83.38 93 TYR A N 1
ATOM 717 C CA . TYR A 1 93 ? 6.168 2.723 0.350 1.00 83.38 93 TYR A CA 1
ATOM 718 C C . TYR A 1 93 ? 5.007 3.348 -0.409 1.00 83.38 93 TYR A C 1
ATOM 720 O O . TYR A 1 93 ? 5.179 4.351 -1.107 1.00 83.38 93 TYR A O 1
ATOM 728 N N . PHE A 1 94 ? 3.829 2.772 -0.209 1.00 87.94 94 PHE A N 1
ATOM 729 C CA . PHE A 1 94 ? 2.561 3.230 -0.748 1.00 87.94 94 PHE A CA 1
ATOM 730 C C . PHE A 1 94 ? 1.523 3.276 0.363 1.00 87.94 94 PHE A C 1
ATOM 732 O O . PHE A 1 94 ? 1.535 2.445 1.273 1.00 87.94 94 PHE A O 1
ATOM 739 N N . VAL A 1 95 ? 0.609 4.235 0.274 1.00 91.62 95 VAL A N 1
ATOM 740 C CA . VAL A 1 95 ? -0.576 4.302 1.128 1.00 91.62 95 VAL A CA 1
ATOM 741 C C . VAL A 1 95 ? -1.821 4.154 0.282 1.00 91.62 95 VAL A C 1
ATOM 743 O O . VAL A 1 95 ? -1.950 4.819 -0.740 1.00 91.62 95 VAL A O 1
ATOM 746 N N . VAL A 1 96 ? -2.746 3.317 0.736 1.00 91.56 96 VAL A N 1
ATOM 747 C CA . VAL A 1 96 ? -4.045 3.093 0.102 1.00 91.56 96 VAL A CA 1
ATOM 748 C C . VAL A 1 96 ? -5.151 3.536 1.055 1.00 91.56 96 VAL A C 1
ATOM 750 O O . VAL A 1 96 ? -5.217 3.056 2.186 1.00 91.56 96 VAL A O 1
ATOM 753 N N . ASP A 1 97 ? -6.021 4.453 0.618 1.00 94.25 97 ASP A N 1
ATOM 754 C CA . ASP A 1 97 ? -7.282 4.777 1.304 1.00 94.25 97 ASP A CA 1
ATOM 755 C C . ASP A 1 97 ? -8.337 3.722 0.945 1.00 94.25 97 ASP A C 1
ATOM 757 O O . ASP A 1 97 ? -8.962 3.778 -0.117 1.00 94.25 97 ASP A O 1
ATOM 761 N N . LYS A 1 98 ? -8.552 2.766 1.855 1.00 91.44 98 LYS A N 1
ATOM 762 C CA . LYS A 1 98 ? -9.448 1.614 1.671 1.00 91.44 98 LYS A CA 1
ATOM 763 C C . LYS A 1 98 ? -10.864 2.019 1.277 1.00 91.44 98 LYS A C 1
ATOM 765 O O . LYS A 1 98 ? -11.530 1.314 0.533 1.00 91.44 98 LYS A O 1
ATOM 770 N N . LYS A 1 99 ? -11.332 3.166 1.778 1.00 91.94 99 LYS A N 1
ATOM 771 C CA . LYS A 1 99 ? -12.710 3.637 1.586 1.00 91.94 99 LYS A CA 1
ATOM 772 C C . LYS A 1 99 ? -12.908 4.379 0.268 1.00 91.94 99 LYS A C 1
ATOM 774 O O . LYS A 1 99 ? -14.046 4.589 -0.139 1.00 91.94 99 LYS A O 1
ATOM 779 N N . ARG A 1 100 ? -11.822 4.836 -0.358 1.00 93.62 100 ARG A N 1
ATOM 780 C CA . ARG A 1 100 ? -11.862 5.612 -1.606 1.00 93.62 100 ARG A CA 1
ATOM 781 C C . ARG A 1 100 ? -11.365 4.836 -2.813 1.00 93.62 100 ARG A C 1
ATOM 783 O O . ARG A 1 100 ? -11.539 5.333 -3.919 1.00 93.62 100 ARG A O 1
ATOM 790 N N . TYR A 1 101 ? -10.741 3.685 -2.598 1.00 90.25 101 TYR A N 1
ATOM 791 C CA . TYR A 1 101 ? -10.176 2.870 -3.658 1.00 90.25 101 TYR A CA 1
ATOM 792 C C . TYR A 1 101 ? -11.260 2.359 -4.617 1.00 90.25 101 TYR A C 1
ATOM 794 O O . TYR A 1 101 ? -12.311 1.891 -4.183 1.00 90.25 101 TYR A O 1
ATOM 802 N N . GLN A 1 102 ? -11.009 2.470 -5.922 1.00 88.00 102 GLN A N 1
ATOM 803 C CA . GLN A 1 102 ? -11.954 2.174 -7.004 1.00 88.00 102 GLN A CA 1
ATOM 804 C C . GLN A 1 102 ? -11.425 1.118 -7.986 1.00 88.00 102 GLN A C 1
ATOM 806 O O . GLN A 1 102 ? -11.926 1.026 -9.107 1.00 88.00 102 GLN A O 1
ATOM 811 N N . GLY A 1 103 ? -10.405 0.344 -7.604 1.00 82.94 103 GLY A N 1
ATOM 812 C CA . GLY A 1 103 ? -9.876 -0.736 -8.445 1.00 82.94 103 GLY A CA 1
ATOM 813 C C . GLY A 1 103 ? -8.964 -0.266 -9.580 1.00 82.94 103 GLY A C 1
ATOM 814 O O . GLY A 1 103 ? -8.724 -1.019 -10.517 1.00 82.94 103 GLY A O 1
ATOM 815 N N . ARG A 1 104 ? -8.438 0.968 -9.535 1.00 78.88 104 ARG A N 1
ATOM 816 C CA . ARG A 1 104 ? -7.529 1.489 -10.580 1.00 78.88 104 ARG A CA 1
ATOM 817 C C . ARG A 1 104 ? -6.044 1.273 -10.262 1.00 78.88 104 ARG A C 1
ATOM 819 O O . ARG A 1 104 ? -5.203 2.003 -10.785 1.00 78.88 104 ARG A O 1
ATOM 826 N N . GLN A 1 105 ? -5.735 0.297 -9.401 1.00 79.50 105 GLN A N 1
ATOM 827 C CA . GLN A 1 105 ? -4.363 -0.066 -9.006 1.00 79.50 105 GLN A CA 1
ATOM 828 C C . GLN A 1 105 ? -3.557 1.164 -8.555 1.00 79.50 105 GLN A C 1
ATOM 830 O O . GLN A 1 105 ? -4.096 2.017 -7.850 1.00 79.50 105 GLN A O 1
ATOM 835 N N . GLU A 1 106 ? -2.294 1.302 -8.955 1.00 73.12 106 GLU A N 1
ATOM 836 C CA . GLU A 1 106 ? -1.442 2.438 -8.598 1.00 73.12 106 GLU A CA 1
ATOM 837 C C . GLU A 1 106 ? -1.873 3.765 -9.243 1.00 73.12 106 GLU A C 1
ATOM 839 O O . GLU A 1 106 ? -1.422 4.827 -8.816 1.00 73.12 106 GLU A O 1
ATOM 844 N N . ARG A 1 107 ? -2.749 3.722 -10.259 1.00 77.88 107 ARG A N 1
ATOM 845 C CA . ARG A 1 107 ? -3.353 4.915 -10.879 1.00 77.88 107 ARG A CA 1
ATOM 846 C C . ARG A 1 107 ? -4.580 5.414 -10.112 1.00 77.88 107 ARG A C 1
ATOM 848 O O . ARG A 1 107 ? -5.145 6.451 -10.468 1.00 77.88 107 ARG A O 1
ATOM 855 N N . ASP A 1 108 ? -5.028 4.681 -9.096 1.00 85.81 108 ASP A N 1
ATOM 856 C CA . ASP A 1 108 ? -6.179 5.069 -8.296 1.00 85.81 108 ASP A CA 1
ATOM 857 C C . ASP A 1 108 ? -5.872 6.326 -7.465 1.00 85.81 108 ASP A C 1
ATOM 859 O O . ASP A 1 108 ? -4.855 6.363 -6.773 1.00 85.81 108 ASP A O 1
ATOM 863 N N . PRO A 1 109 ? -6.740 7.356 -7.461 1.00 89.00 109 PRO A N 1
ATOM 864 C CA . PRO A 1 109 ? -6.552 8.539 -6.618 1.00 89.00 109 PRO A CA 1
ATOM 865 C C . PRO A 1 109 ? -6.489 8.238 -5.112 1.00 89.00 109 PRO A C 1
ATOM 867 O O . PRO A 1 109 ? -6.071 9.094 -4.329 1.00 89.00 109 PRO A O 1
ATOM 870 N N . ALA A 1 110 ? -6.953 7.061 -4.686 1.00 92.00 110 ALA A N 1
ATOM 871 C CA . ALA A 1 110 ? -6.824 6.576 -3.320 1.00 92.00 110 ALA A CA 1
ATOM 872 C C . ALA A 1 110 ? -5.431 6.012 -2.997 1.00 92.00 110 ALA A C 1
ATOM 874 O O . ALA A 1 110 ? -5.156 5.755 -1.823 1.00 92.00 110 ALA A O 1
ATOM 875 N N . VAL A 1 111 ? -4.563 5.827 -3.995 1.00 88.81 111 VAL A N 1
ATOM 876 C CA . VAL A 1 111 ? -3.183 5.366 -3.829 1.00 88.81 111 VAL A CA 1
ATOM 877 C C . VAL A 1 111 ? -2.225 6.555 -3.827 1.00 88.81 111 VAL A C 1
ATOM 879 O O . VAL A 1 111 ? -2.226 7.402 -4.716 1.00 88.81 111 VAL A O 1
ATOM 882 N N . GLN A 1 112 ? -1.372 6.612 -2.808 1.00 90.25 112 GLN A N 1
ATOM 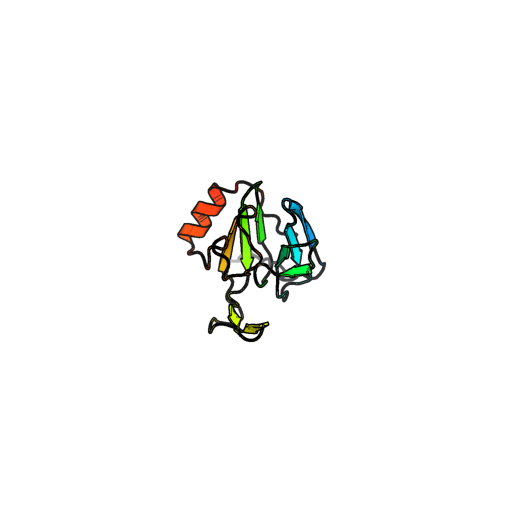883 C CA . GLN A 1 112 ? -0.286 7.578 -2.684 1.00 90.25 112 GLN A CA 1
ATOM 884 C C . GLN A 1 112 ? 1.044 6.839 -2.687 1.00 90.25 112 GLN A C 1
ATOM 886 O O . GLN A 1 112 ? 1.318 6.049 -1.787 1.00 90.25 112 GLN A O 1
ATOM 891 N N . GLY A 1 113 ? 1.898 7.130 -3.660 1.00 85.12 113 GLY A N 1
ATOM 892 C CA . GLY A 1 113 ? 3.261 6.625 -3.696 1.00 85.12 113 GLY A CA 1
ATOM 893 C C . GLY A 1 113 ? 3.879 6.729 -5.092 1.00 85.12 113 GLY A C 1
ATOM 894 O O . GLY A 1 113 ? 3.175 7.030 -6.056 1.00 85.12 113 GLY A O 1
ATOM 895 N N . PRO A 1 114 ? 5.196 6.519 -5.216 1.00 83.81 114 PRO A N 1
ATOM 896 C CA . PRO A 1 114 ? 6.114 6.100 -4.162 1.00 83.81 114 PRO A CA 1
ATOM 897 C C . PRO A 1 114 ? 6.340 7.222 -3.140 1.00 83.81 114 PRO A C 1
ATOM 899 O O . PRO A 1 114 ? 6.545 8.380 -3.502 1.00 83.81 114 PRO A O 1
ATOM 902 N N . LEU A 1 115 ? 6.262 6.893 -1.852 1.00 86.19 115 LEU A N 1
ATOM 903 C CA . LEU A 1 115 ? 6.474 7.858 -0.776 1.00 86.19 115 LEU A CA 1
ATOM 904 C C . LEU A 1 115 ? 7.967 8.136 -0.571 1.00 86.19 115 LEU A C 1
ATOM 906 O O . LEU A 1 115 ? 8.802 7.232 -0.606 1.00 86.19 115 LEU A O 1
ATOM 910 N N . THR A 1 116 ? 8.302 9.387 -0.264 1.00 87.56 116 THR A N 1
ATOM 911 C CA . THR A 1 116 ? 9.615 9.741 0.294 1.00 87.56 116 THR A CA 1
ATOM 912 C C . THR A 1 116 ? 9.761 9.196 1.718 1.00 87.56 116 THR A C 1
ATOM 914 O O . THR A 1 116 ? 8.771 8.943 2.410 1.00 87.56 116 THR A O 1
ATOM 917 N N . ARG A 1 117 ? 11.000 9.097 2.221 1.00 85.44 117 ARG A N 1
ATOM 918 C CA . ARG A 1 117 ? 11.262 8.666 3.607 1.00 85.44 117 ARG A CA 1
ATOM 919 C C . ARG A 1 117 ? 10.543 9.534 4.647 1.00 85.44 117 ARG A C 1
ATOM 921 O O . ARG A 1 117 ? 10.035 9.009 5.632 1.00 85.44 117 ARG A O 1
ATOM 928 N N . ALA A 1 118 ? 10.469 10.847 4.423 1.00 91.25 118 ALA A N 1
ATOM 929 C CA . ALA A 1 118 ? 9.763 11.762 5.317 1.00 91.25 118 ALA A CA 1
ATOM 930 C C . ALA A 1 118 ? 8.247 11.497 5.330 1.00 91.25 118 ALA A C 1
ATOM 932 O O . ALA A 1 118 ? 7.648 11.427 6.401 1.00 91.25 118 ALA A O 1
ATOM 933 N N . GLN A 1 119 ? 7.639 11.284 4.158 1.00 93.69 119 GLN A N 1
ATOM 934 C CA . GLN A 1 119 ? 6.216 10.945 4.049 1.00 93.69 119 GLN A CA 1
ATOM 935 C C . GLN A 1 119 ? 5.901 9.585 4.680 1.00 93.69 119 GLN A C 1
ATOM 937 O O . GLN A 1 119 ? 4.905 9.464 5.387 1.00 93.69 119 GLN A O 1
ATOM 942 N N . GLN A 1 120 ? 6.754 8.577 4.473 1.00 88.81 120 GLN A N 1
ATOM 943 C CA . GLN A 1 120 ? 6.613 7.274 5.124 1.00 88.81 120 GLN A CA 1
ATOM 944 C C . GLN A 1 120 ? 6.579 7.421 6.653 1.00 88.81 120 GLN A C 1
ATOM 946 O O . GLN A 1 120 ? 5.657 6.926 7.293 1.00 88.81 120 GLN A O 1
ATOM 951 N N . LEU A 1 121 ? 7.561 8.117 7.236 1.00 89.38 121 LEU A N 1
ATOM 952 C CA . LEU A 1 121 ? 7.649 8.316 8.687 1.00 89.38 121 LEU A CA 1
ATOM 953 C C . LEU A 1 121 ? 6.435 9.063 9.254 1.00 89.38 121 LEU A C 1
ATOM 955 O O . LEU A 1 121 ? 6.035 8.817 10.391 1.00 89.38 121 LEU A O 1
ATOM 959 N N . ASP A 1 122 ? 5.851 9.982 8.486 1.00 93.75 122 ASP A N 1
ATOM 960 C CA . ASP A 1 122 ? 4.616 10.661 8.878 1.00 93.75 122 ASP A CA 1
ATOM 961 C C . ASP A 1 122 ? 3.418 9.697 8.886 1.00 93.75 122 ASP A C 1
ATOM 963 O O . ASP A 1 122 ? 2.657 9.648 9.854 1.00 93.75 122 ASP A O 1
ATOM 967 N N . TRP A 1 123 ? 3.286 8.856 7.859 1.00 92.50 123 TRP A N 1
ATOM 968 C CA . TRP A 1 123 ? 2.235 7.838 7.792 1.00 92.50 123 TRP A CA 1
ATOM 969 C C . TRP A 1 123 ? 2.364 6.757 8.867 1.00 92.50 123 TRP A C 1
ATOM 971 O O . TRP A 1 123 ? 1.355 6.353 9.446 1.00 92.50 123 TRP A O 1
ATOM 981 N N . GLU A 1 124 ? 3.583 6.340 9.208 1.00 88.75 124 GLU A N 1
ATOM 982 C CA . GLU A 1 124 ? 3.830 5.373 10.284 1.00 88.75 124 GLU A CA 1
ATOM 983 C C . GLU A 1 124 ? 3.336 5.859 11.653 1.00 88.75 124 GLU A C 1
ATOM 985 O O . GLU A 1 124 ? 2.961 5.029 12.480 1.00 88.75 124 GLU A O 1
ATOM 990 N N . LYS A 1 125 ? 3.296 7.179 11.889 1.00 90.44 125 LYS A N 1
ATOM 991 C CA . LYS A 1 125 ? 2.718 7.778 13.106 1.00 90.44 125 LYS A CA 1
ATOM 992 C C . LYS A 1 125 ? 1.188 7.788 13.077 1.00 90.44 125 LYS A C 1
ATOM 994 O O . LYS A 1 125 ? 0.553 7.645 14.116 1.00 90.44 125 LYS A O 1
ATOM 999 N N . ARG A 1 126 ? 0.592 7.969 11.893 1.00 90.31 126 ARG A N 1
ATOM 1000 C CA . ARG A 1 126 ? -0.871 8.033 11.681 1.00 90.31 126 ARG A CA 1
ATOM 1001 C C . ARG A 1 126 ? -1.539 6.659 11.693 1.00 90.31 126 ARG A C 1
ATOM 1003 O O . ARG A 1 126 ? -2.745 6.560 11.914 1.00 90.31 126 ARG A O 1
ATOM 1010 N N . ILE A 1 127 ? -0.770 5.607 11.431 1.00 88.75 127 ILE A N 1
ATOM 1011 C CA . ILE A 1 127 ? -1.229 4.218 11.402 1.00 88.75 127 ILE A CA 1
ATOM 1012 C C . ILE A 1 127 ? -0.464 3.459 12.498 1.00 88.75 127 ILE A C 1
ATOM 1014 O O . ILE A 1 127 ? 0.475 2.726 12.191 1.00 88.75 127 ILE A O 1
ATOM 1018 N N . PRO A 1 128 ? -0.826 3.643 13.786 1.00 67.00 128 PRO A N 1
ATOM 1019 C CA . PRO A 1 128 ? -0.066 3.120 14.928 1.00 67.00 128 PRO A CA 1
ATOM 1020 C C . PRO A 1 128 ? -0.195 1.597 15.133 1.00 67.00 128 PRO A C 1
ATOM 1022 O O . PRO A 1 128 ? 0.086 1.097 16.217 1.00 67.00 128 PRO A O 1
ATOM 1025 N N . GLY A 1 129 ? -0.612 0.844 14.111 1.00 64.25 129 GLY A N 1
ATOM 1026 C CA . GLY A 1 129 ? -0.638 -0.616 14.162 1.00 64.25 129 GLY A CA 1
ATOM 1027 C C . GLY A 1 129 ? 0.778 -1.211 14.161 1.00 64.25 129 GLY A C 1
ATOM 1028 O O . GLY A 1 129 ? 1.711 -0.575 13.646 1.00 64.25 129 GLY A O 1
ATOM 1029 N N . PRO A 1 130 ? 0.969 -2.419 14.725 1.00 56.47 130 PRO A N 1
ATOM 1030 C CA . PRO A 1 130 ? 2.235 -3.131 14.594 1.00 56.47 130 PRO A CA 1
ATOM 1031 C C . P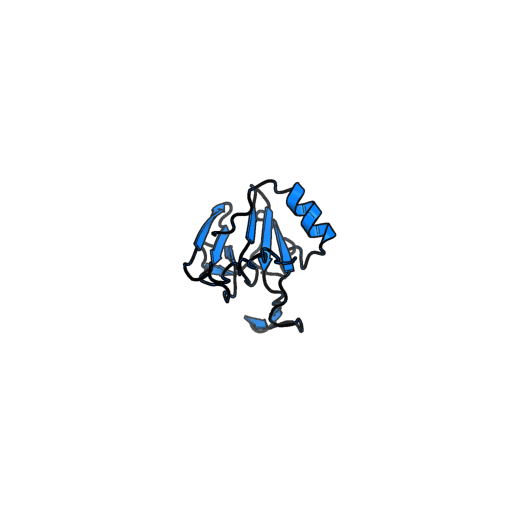RO A 1 130 ? 2.555 -3.328 13.107 1.00 56.47 130 PRO A C 1
ATOM 1033 O O . PRO A 1 130 ? 1.652 -3.537 12.296 1.00 56.47 130 PRO A O 1
ATOM 1036 N N . TYR A 1 131 ? 3.840 -3.259 12.747 1.00 58.16 131 TYR A N 1
ATOM 1037 C CA . TYR A 1 131 ? 4.281 -3.823 11.475 1.00 58.16 131 TYR A CA 1
ATOM 1038 C C . TYR A 1 131 ? 3.993 -5.318 11.553 1.00 58.16 131 TYR A C 1
ATOM 1040 O O . TYR A 1 131 ? 4.610 -6.011 12.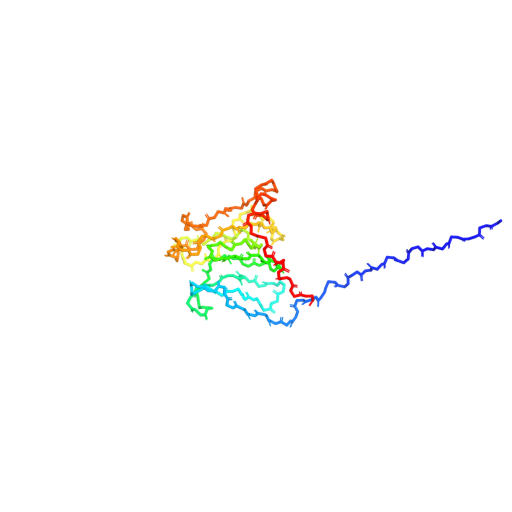358 1.00 58.16 131 TYR A O 1
ATOM 1048 N N . GLN A 1 132 ? 3.036 -5.804 10.768 1.00 58.91 132 GLN A N 1
ATOM 1049 C CA . GLN A 1 132 ? 2.875 -7.243 10.609 1.00 58.91 132 GLN A CA 1
ATOM 1050 C C . GLN A 1 132 ? 3.835 -7.671 9.508 1.00 58.91 132 GLN A C 1
ATOM 1052 O O . GLN A 1 132 ? 3.487 -7.725 8.332 1.00 58.91 132 GLN A O 1
ATOM 1057 N N . VAL A 1 133 ? 5.085 -7.844 9.924 1.00 48.88 133 VAL A N 1
ATOM 1058 C CA . VAL A 1 133 ? 6.102 -8.598 9.200 1.00 48.88 133 VAL A CA 1
ATOM 1059 C C . VAL A 1 133 ? 6.052 -9.984 9.831 1.00 48.88 133 VAL A C 1
ATOM 1061 O O . VAL A 1 133 ? 6.329 -10.079 11.028 1.00 48.88 133 VAL A O 1
ATOM 1064 N N . PRO A 1 134 ? 5.622 -11.040 9.125 1.00 42.38 134 PRO A N 1
ATOM 1065 C CA . PRO A 1 134 ? 5.879 -12.388 9.606 1.00 42.38 134 PRO A CA 1
ATOM 1066 C C . PRO A 1 134 ? 7.403 -12.572 9.650 1.00 42.38 134 PRO A C 1
ATOM 1068 O O . PRO A 1 134 ? 8.072 -12.303 8.651 1.00 42.38 134 PRO A O 1
ATOM 1071 N N . GLU A 1 135 ? 7.930 -12.916 10.828 1.00 37.72 135 GLU A N 1
ATOM 1072 C CA . GLU A 1 135 ? 9.325 -13.352 11.010 1.00 37.72 135 GLU A CA 1
ATOM 1073 C C . GLU A 1 135 ? 9.661 -14.588 10.171 1.00 37.72 135 GLU A C 1
ATOM 1075 O O . GLU A 1 135 ? 8.745 -15.405 9.910 1.00 37.72 135 GLU A O 1
#